Protein AF-A0A380DX01-F1 (afdb_monomer_lite)

Structure (mmCIF, N/CA/C/O backbone):
data_AF-A0A380DX01-F1
#
_entry.id   AF-A0A380DX01-F1
#
loop_
_atom_site.group_PDB
_atom_site.id
_atom_site.type_symbol
_atom_site.label_atom_id
_atom_site.label_alt_id
_atom_site.label_comp_id
_atom_site.label_asym_id
_atom_site.label_entity_id
_atom_site.label_seq_id
_atom_site.pdbx_PDB_ins_code
_atom_site.Cartn_x
_atom_site.Cartn_y
_atom_site.Cartn_z
_atom_site.occupancy
_atom_site.B_iso_or_equiv
_atom_site.auth_seq_id
_atom_site.auth_comp_id
_atom_site.auth_asym_id
_atom_site.auth_atom_id
_atom_site.pdbx_PDB_model_num
ATOM 1 N N . MET A 1 1 ? 0.638 -10.812 2.671 1.00 67.88 1 MET A N 1
ATOM 2 C CA . MET A 1 1 ? 0.733 -9.335 2.688 1.00 67.88 1 MET A CA 1
ATOM 3 C C . MET A 1 1 ? 2.176 -8.854 2.808 1.00 67.88 1 MET A C 1
ATOM 5 O O . MET A 1 1 ? 2.714 -8.357 1.830 1.00 67.88 1 MET A O 1
ATOM 9 N N . LEU A 1 2 ? 2.835 -9.085 3.951 1.00 72.44 2 LEU A N 1
ATOM 10 C CA . LEU A 1 2 ? 4.220 -8.656 4.203 1.00 72.44 2 LEU A CA 1
ATOM 11 C C . LEU A 1 2 ? 5.226 -9.203 3.170 1.00 72.44 2 LEU A C 1
ATOM 13 O O . LEU A 1 2 ? 6.115 -8.492 2.719 1.00 72.44 2 LEU A O 1
ATOM 17 N N . TYR A 1 3 ? 5.030 -10.453 2.743 1.00 77.06 3 TYR A N 1
ATOM 18 C CA . TYR A 1 3 ? 5.874 -11.114 1.745 1.00 77.06 3 TYR A CA 1
ATOM 19 C C . TYR A 1 3 ? 5.802 -10.453 0.357 1.00 77.06 3 TYR A C 1
ATOM 21 O O . TYR A 1 3 ? 6.814 -10.313 -0.317 1.00 77.06 3 TYR A O 1
ATOM 29 N N . ILE A 1 4 ? 4.616 -9.974 -0.037 1.00 78.81 4 ILE A N 1
ATOM 30 C CA . ILE A 1 4 ? 4.404 -9.267 -1.309 1.00 78.81 4 ILE A CA 1
ATOM 31 C C . ILE A 1 4 ? 5.093 -7.901 -1.285 1.00 78.81 4 ILE A C 1
ATOM 33 O O . ILE A 1 4 ? 5.812 -7.575 -2.224 1.00 78.81 4 ILE A O 1
ATOM 37 N N . LEU A 1 5 ? 4.956 -7.136 -0.193 1.00 80.00 5 LEU A N 1
ATOM 38 C CA . LEU A 1 5 ? 5.662 -5.857 -0.051 1.00 80.00 5 LEU A CA 1
ATOM 39 C C . LEU A 1 5 ? 7.187 -6.038 -0.020 1.00 80.00 5 LEU A C 1
ATOM 41 O O . LEU A 1 5 ? 7.907 -5.230 -0.604 1.00 80.00 5 LEU A O 1
ATOM 45 N N . CYS A 1 6 ? 7.682 -7.089 0.642 1.00 83.19 6 CYS A N 1
ATOM 46 C CA . CYS A 1 6 ? 9.106 -7.425 0.649 1.00 83.19 6 CYS A CA 1
ATOM 47 C C . CYS A 1 6 ? 9.610 -7.735 -0.769 1.00 83.19 6 CYS A C 1
ATOM 49 O O . CYS A 1 6 ? 10.628 -7.188 -1.188 1.00 83.19 6 CYS A O 1
ATOM 51 N N . GLY A 1 7 ? 8.852 -8.529 -1.533 1.00 85.69 7 GLY A 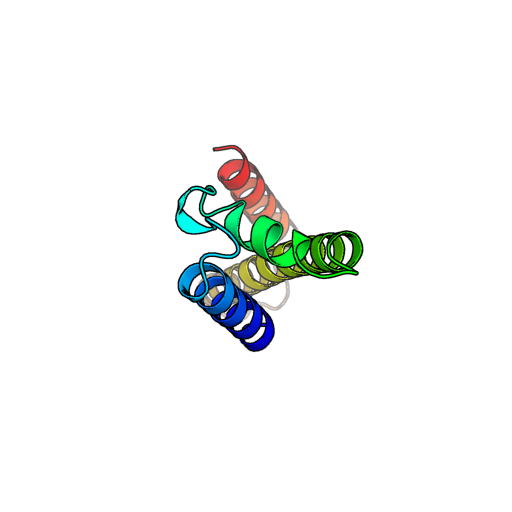N 1
ATOM 52 C CA . GLY A 1 7 ? 9.162 -8.841 -2.928 1.00 85.69 7 GLY A CA 1
ATOM 53 C C . GLY A 1 7 ? 9.244 -7.595 -3.812 1.00 85.69 7 GLY A C 1
ATOM 54 O O . GLY A 1 7 ? 10.247 -7.400 -4.491 1.00 85.69 7 GLY A O 1
ATOM 55 N N . ILE A 1 8 ? 8.246 -6.706 -3.741 1.00 85.94 8 ILE A N 1
ATOM 56 C CA . ILE A 1 8 ? 8.230 -5.457 -4.525 1.00 85.94 8 ILE A CA 1
ATOM 57 C C . ILE A 1 8 ? 9.427 -4.569 -4.161 1.00 85.94 8 ILE A C 1
ATOM 59 O O . ILE A 1 8 ? 10.088 -4.022 -5.042 1.00 85.94 8 ILE A O 1
ATOM 63 N N . ARG A 1 9 ? 9.760 -4.469 -2.868 1.00 83.62 9 ARG A N 1
ATOM 64 C CA . ARG A 1 9 ? 10.914 -3.694 -2.398 1.00 83.62 9 ARG A CA 1
ATOM 65 C C . ARG A 1 9 ? 12.243 -4.277 -2.882 1.00 83.62 9 ARG A C 1
ATOM 67 O O . ARG A 1 9 ? 13.113 -3.519 -3.297 1.00 83.62 9 ARG A O 1
ATOM 74 N N . ALA A 1 10 ? 12.400 -5.599 -2.866 1.00 85.56 10 ALA A N 1
ATOM 75 C CA . ALA A 1 10 ? 13.591 -6.255 -3.399 1.00 85.56 10 ALA A CA 1
ATOM 76 C C . ALA A 1 10 ? 13.732 -6.018 -4.913 1.00 85.56 10 ALA A C 1
ATOM 78 O O . ALA A 1 10 ? 14.819 -5.686 -5.384 1.00 85.56 10 ALA A O 1
ATOM 79 N N . SER A 1 11 ? 12.630 -6.100 -5.666 1.00 85.69 11 SER A N 1
ATOM 80 C CA . SER A 1 11 ? 12.618 -5.775 -7.097 1.00 85.69 11 SER A CA 1
ATOM 81 C C . SER A 1 11 ? 12.958 -4.308 -7.369 1.00 85.69 11 SER A C 1
ATOM 83 O O . SER A 1 11 ? 13.687 -4.024 -8.312 1.00 85.69 11 SER A O 1
ATOM 85 N N . ALA A 1 12 ? 12.488 -3.380 -6.532 1.00 84.44 12 ALA A N 1
ATOM 86 C CA . ALA A 1 12 ? 12.822 -1.962 -6.639 1.00 84.44 12 ALA A CA 1
ATOM 87 C C . ALA A 1 12 ? 14.330 -1.710 -6.512 1.00 84.44 12 ALA A C 1
ATOM 89 O O . ALA A 1 12 ? 14.915 -1.002 -7.330 1.00 84.44 12 ALA A O 1
ATOM 90 N N . ILE A 1 13 ? 14.962 -2.336 -5.514 1.00 83.88 13 ILE A N 1
ATOM 91 C CA . ILE A 1 13 ? 16.408 -2.239 -5.284 1.00 83.88 13 ILE A CA 1
ATOM 92 C C . ILE A 1 13 ? 17.170 -2.863 -6.455 1.00 83.88 13 ILE A C 1
ATOM 94 O O . ILE A 1 13 ? 18.144 -2.281 -6.916 1.00 83.88 13 ILE A O 1
ATOM 98 N N . TYR A 1 14 ? 16.698 -3.992 -6.989 1.00 84.88 14 TYR A N 1
ATOM 99 C CA . TYR A 1 14 ? 17.304 -4.620 -8.163 1.00 84.88 14 TYR A CA 1
ATOM 100 C C . TYR A 1 14 ? 17.251 -3.712 -9.406 1.00 84.88 14 TYR A C 1
ATOM 102 O O . TYR A 1 14 ? 18.241 -3.593 -10.121 1.00 84.88 14 TYR A O 1
ATOM 110 N N . LEU A 1 15 ? 16.130 -3.028 -9.661 1.00 84.19 15 LEU A N 1
ATOM 111 C CA . LEU A 1 15 ? 16.011 -2.088 -10.787 1.00 84.19 15 LEU A CA 1
ATOM 112 C C . LEU A 1 15 ? 16.896 -0.840 -10.615 1.00 84.19 15 LEU A C 1
ATOM 114 O O . LEU A 1 15 ? 17.427 -0.333 -11.606 1.00 84.19 15 LEU A O 1
ATOM 118 N N . GLN A 1 16 ? 17.060 -0.368 -9.376 1.00 81.81 16 GLN A N 1
ATOM 119 C CA . GLN A 1 16 ? 17.942 0.750 -9.035 1.00 81.81 16 GLN A CA 1
ATOM 120 C C . GLN A 1 16 ? 19.423 0.368 -9.196 1.00 81.81 16 GLN A C 1
ATOM 122 O O . GLN A 1 16 ? 20.188 1.130 -9.780 1.00 81.81 16 GLN A O 1
ATOM 127 N N . ASP A 1 17 ? 19.816 -0.815 -8.715 1.00 84.44 17 ASP A N 1
ATOM 128 C CA . ASP A 1 17 ? 21.184 -1.346 -8.798 1.00 84.44 17 ASP A CA 1
ATOM 129 C C . ASP A 1 17 ? 21.641 -1.501 -10.257 1.00 84.44 17 ASP A C 1
ATOM 131 O O . ASP A 1 17 ? 22.705 -1.026 -10.657 1.00 84.44 17 ASP A O 1
ATOM 135 N N . ASN A 1 18 ? 20.755 -2.029 -11.104 1.00 82.44 18 ASN A N 1
ATOM 136 C CA . ASN A 1 18 ? 20.997 -2.173 -12.538 1.00 82.44 18 ASN A CA 1
ATOM 137 C C . ASN A 1 18 ? 20.862 -0.850 -13.332 1.00 82.44 18 ASN A C 1
ATOM 139 O O . ASN A 1 18 ? 20.919 -0.878 -14.560 1.00 82.44 18 ASN A O 1
ATOM 143 N N . HIS A 1 19 ? 20.672 0.301 -12.668 1.00 77.69 19 HIS A N 1
ATOM 144 C CA . HIS A 1 19 ? 20.520 1.635 -13.280 1.00 77.69 19 HIS A CA 1
ATOM 145 C C . HIS A 1 19 ? 19.408 1.734 -14.348 1.00 77.69 19 HIS A C 1
ATOM 147 O O . HIS A 1 19 ? 19.427 2.614 -15.209 1.00 77.69 19 HIS A O 1
ATOM 153 N N . ILE A 1 20 ? 18.417 0.840 -14.294 1.00 74.94 20 ILE A N 1
ATOM 154 C CA . ILE A 1 20 ? 17.330 0.747 -15.283 1.00 74.94 20 ILE A CA 1
ATOM 155 C C . ILE A 1 20 ? 16.205 1.737 -14.956 1.00 74.94 20 ILE A C 1
ATOM 157 O O . ILE A 1 20 ? 15.483 2.183 -15.847 1.00 74.94 20 ILE A O 1
ATOM 161 N N . ALA A 1 21 ? 16.049 2.069 -13.671 1.00 71.25 21 ALA A N 1
ATOM 162 C CA . ALA A 1 21 ? 15.041 2.993 -13.174 1.00 71.25 21 ALA A CA 1
ATOM 163 C C . ALA A 1 21 ? 15.552 3.764 -11.949 1.00 71.25 21 ALA A C 1
ATOM 165 O O . ALA A 1 21 ? 16.045 3.170 -10.989 1.00 71.25 21 ALA A O 1
ATOM 166 N N . ASP A 1 22 ? 15.399 5.090 -11.961 1.00 73.62 22 ASP A N 1
ATOM 167 C CA . ASP A 1 22 ? 15.717 5.950 -10.817 1.00 73.62 22 ASP A CA 1
ATOM 168 C C . ASP A 1 22 ? 14.503 6.024 -9.877 1.00 73.62 22 ASP A C 1
ATOM 170 O O . ASP A 1 22 ? 13.715 6.971 -9.896 1.00 73.62 22 ASP A O 1
ATOM 174 N N . ILE A 1 23 ? 14.311 4.958 -9.093 1.00 72.94 23 ILE A N 1
ATOM 175 C CA . ILE A 1 23 ? 13.222 4.867 -8.110 1.00 72.94 23 ILE A CA 1
ATOM 176 C C . ILE A 1 23 ? 13.494 5.808 -6.919 1.00 72.94 23 ILE A C 1
ATOM 178 O O . ILE A 1 23 ? 12.559 6.304 -6.299 1.00 72.94 23 ILE A O 1
ATOM 182 N N . ALA A 1 24 ? 14.763 6.097 -6.618 1.00 68.56 24 ALA A N 1
ATOM 183 C CA . ALA A 1 24 ? 15.204 6.970 -5.529 1.00 68.56 24 ALA A CA 1
ATOM 184 C C . ALA A 1 24 ? 14.769 8.436 -5.687 1.00 68.56 24 ALA A C 1
ATOM 186 O O . ALA A 1 24 ? 14.610 9.132 -4.684 1.00 68.56 24 ALA A O 1
ATOM 187 N N . LYS A 1 25 ? 14.554 8.911 -6.921 1.00 69.94 25 LYS A N 1
ATOM 188 C CA . LYS A 1 25 ? 13.949 10.227 -7.181 1.00 69.94 25 LYS A CA 1
ATOM 189 C C . LYS A 1 25 ? 12.430 10.256 -7.034 1.00 69.94 25 LYS A C 1
ATOM 191 O O . LYS A 1 25 ? 11.865 11.346 -6.928 1.00 69.94 25 LYS A O 1
ATOM 196 N N . ALA A 1 26 ? 11.760 9.106 -7.060 1.00 71.38 26 ALA A N 1
ATOM 197 C CA . ALA A 1 26 ? 10.324 9.042 -6.837 1.00 71.38 26 ALA A CA 1
ATOM 198 C C . ALA A 1 26 ? 10.016 9.269 -5.351 1.00 71.38 26 ALA A C 1
ATOM 200 O O . ALA A 1 26 ? 10.748 8.815 -4.471 1.00 71.38 26 ALA A O 1
ATOM 201 N N . ALA A 1 27 ? 8.915 9.965 -5.060 1.00 74.12 27 ALA A N 1
ATOM 202 C CA . ALA A 1 27 ? 8.449 10.114 -3.688 1.00 74.12 27 ALA A CA 1
ATOM 203 C C . ALA A 1 27 ? 8.183 8.729 -3.076 1.00 74.12 27 ALA A C 1
ATOM 205 O O . ALA A 1 27 ? 7.740 7.814 -3.770 1.00 74.12 27 ALA A O 1
ATOM 206 N N . THR A 1 28 ? 8.419 8.559 -1.773 1.00 73.00 28 THR A N 1
ATOM 207 C CA . THR A 1 28 ? 8.271 7.260 -1.088 1.00 73.00 28 THR A CA 1
ATOM 208 C C . THR A 1 28 ? 6.888 6.635 -1.308 1.00 73.00 28 THR A 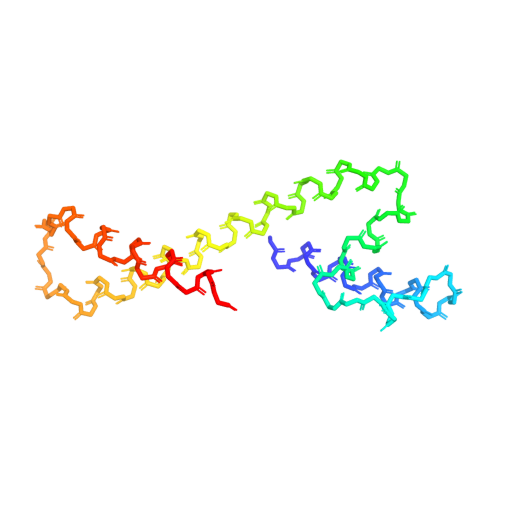C 1
ATOM 210 O O . THR A 1 28 ? 6.757 5.417 -1.427 1.00 73.00 28 THR A O 1
ATOM 213 N N . GLU A 1 29 ? 5.859 7.475 -1.414 1.00 73.19 29 GLU A N 1
ATOM 214 C CA . GLU A 1 29 ? 4.476 7.085 -1.696 1.00 73.19 29 GLU A CA 1
ATOM 215 C C . GLU A 1 29 ? 4.245 6.589 -3.135 1.00 73.19 29 GLU A C 1
ATOM 217 O O . GLU A 1 29 ? 3.413 5.709 -3.356 1.00 73.19 29 GLU A O 1
ATOM 222 N N . THR A 1 30 ? 5.013 7.080 -4.112 1.00 78.12 30 THR A N 1
ATOM 223 C CA . THR A 1 30 ? 4.904 6.689 -5.527 1.00 78.12 30 THR A CA 1
ATOM 224 C C . THR A 1 30 ? 5.964 5.686 -5.969 1.00 78.12 30 THR A C 1
ATOM 226 O O . THR A 1 30 ? 5.768 5.020 -6.984 1.00 78.12 30 THR A O 1
ATOM 229 N N . ALA A 1 31 ? 7.028 5.488 -5.188 1.00 81.31 31 ALA A N 1
ATOM 230 C CA . ALA A 1 31 ? 8.119 4.560 -5.477 1.00 81.31 31 ALA A CA 1
ATOM 231 C C . ALA A 1 31 ? 7.619 3.131 -5.751 1.00 81.31 31 ALA A C 1
ATOM 233 O O . ALA A 1 31 ? 8.031 2.493 -6.716 1.00 81.31 31 ALA A O 1
ATOM 234 N N . THR A 1 32 ? 6.659 2.645 -4.960 1.00 80.81 32 THR A N 1
ATOM 235 C CA . THR A 1 32 ? 6.066 1.310 -5.156 1.00 80.81 32 THR A CA 1
ATOM 236 C C . THR A 1 32 ? 5.348 1.218 -6.505 1.00 80.81 32 THR A C 1
ATOM 238 O O . THR A 1 32 ? 5.538 0.260 -7.250 1.00 80.81 32 THR A O 1
ATOM 241 N N . PHE A 1 33 ? 4.580 2.240 -6.877 1.00 83.44 33 PHE A N 1
ATOM 242 C CA . PHE A 1 33 ? 3.865 2.267 -8.152 1.00 83.44 33 PHE A CA 1
ATOM 243 C C . PHE A 1 33 ? 4.814 2.426 -9.345 1.00 83.44 33 PHE A C 1
ATOM 245 O O . PHE A 1 33 ? 4.645 1.731 -10.346 1.00 83.44 33 PHE A O 1
ATOM 252 N N . ALA A 1 34 ? 5.858 3.247 -9.206 1.00 80.75 34 ALA A N 1
ATOM 253 C CA . ALA A 1 34 ? 6.900 3.421 -10.213 1.00 80.75 34 ALA A CA 1
ATOM 254 C C . ALA A 1 34 ? 7.608 2.092 -10.525 1.00 80.75 34 ALA A C 1
ATOM 256 O O . ALA A 1 34 ? 7.800 1.748 -11.688 1.00 80.75 34 ALA A O 1
ATOM 257 N N . THR A 1 35 ? 7.910 1.282 -9.505 1.00 82.50 35 THR A N 1
ATOM 258 C CA . THR A 1 35 ? 8.538 -0.039 -9.707 1.00 82.50 35 THR A CA 1
ATOM 259 C C . THR A 1 35 ? 7.624 -1.018 -10.441 1.00 82.50 35 THR A C 1
ATOM 261 O O . THR A 1 35 ? 8.082 -1.792 -11.281 1.00 82.50 35 THR A O 1
ATOM 264 N N . LEU A 1 36 ? 6.317 -0.957 -10.173 1.00 81.06 36 LEU A N 1
ATOM 265 C CA . LEU A 1 36 ? 5.321 -1.809 -10.816 1.00 81.06 36 LEU A CA 1
ATOM 266 C C . LEU A 1 36 ? 5.094 -1.436 -12.283 1.00 81.06 36 LEU A C 1
ATOM 268 O O . LEU A 1 36 ? 4.825 -2.325 -13.087 1.00 81.06 36 LEU A O 1
ATOM 272 N N . GLN A 1 37 ? 5.236 -0.160 -12.656 1.00 79.19 37 GLN A N 1
ATOM 273 C CA . GLN A 1 37 ? 5.100 0.287 -14.049 1.00 79.19 37 GLN A CA 1
ATOM 274 C C . GLN A 1 37 ? 6.158 -0.306 -14.990 1.00 79.19 37 GLN A C 1
ATOM 276 O O . GLN A 1 37 ? 5.901 -0.412 -16.186 1.00 79.19 37 GLN A O 1
ATOM 281 N N . HIS A 1 38 ? 7.308 -0.738 -14.469 1.00 78.38 38 HIS A N 1
ATOM 282 C CA . HIS A 1 38 ? 8.340 -1.410 -15.264 1.00 78.38 38 HIS A CA 1
ATOM 283 C C . HIS A 1 38 ? 8.010 -2.872 -15.604 1.00 78.38 38 HIS A C 1
ATOM 285 O O . HIS A 1 38 ? 8.711 -3.484 -16.409 1.00 78.38 38 HIS A O 1
ATOM 291 N N . TYR A 1 39 ? 6.942 -3.439 -15.035 1.00 81.25 39 TYR A N 1
ATOM 292 C CA . TYR A 1 39 ? 6.464 -4.771 -15.390 1.00 81.25 39 TYR A CA 1
ATOM 293 C C . TYR A 1 39 ? 5.371 -4.706 -16.472 1.00 81.25 39 TYR A C 1
ATOM 295 O O . TYR A 1 39 ? 4.517 -3.819 -16.434 1.00 81.25 39 TYR A O 1
ATOM 303 N N . PRO A 1 40 ? 5.308 -5.685 -17.398 1.00 75.50 40 PRO A N 1
ATOM 304 C CA . PRO A 1 40 ? 4.363 -5.688 -18.526 1.00 75.50 40 PRO A CA 1
ATOM 305 C C . PRO A 1 40 ? 2.873 -5.717 -18.126 1.00 75.50 40 PRO A C 1
ATOM 307 O O . PRO A 1 40 ? 2.010 -5.454 -18.956 1.00 75.50 40 PRO A O 1
ATOM 310 N N . LEU A 1 41 ? 2.555 -5.997 -16.856 1.00 78.62 41 LEU A N 1
ATOM 311 C CA . LEU A 1 41 ? 1.203 -5.951 -16.276 1.00 78.62 41 LEU A CA 1
ATOM 312 C C . LEU A 1 41 ? 1.042 -4.828 -15.228 1.00 78.62 41 LEU A C 1
ATOM 314 O O . LEU A 1 41 ? 0.124 -4.868 -14.406 1.00 78.62 41 LEU A O 1
ATOM 318 N N . GLY A 1 42 ? 1.919 -3.820 -15.240 1.00 78.25 42 GLY A N 1
ATOM 319 C CA . GLY A 1 42 ? 2.051 -2.819 -14.177 1.00 78.25 42 GLY A CA 1
ATOM 320 C C . GLY A 1 42 ? 0.760 -2.101 -13.784 1.00 78.25 42 GLY A C 1
ATOM 321 O O . GLY A 1 42 ? 0.527 -1.868 -12.602 1.00 78.25 42 GLY A O 1
ATOM 322 N N . PHE A 1 43 ? -0.131 -1.825 -14.740 1.00 79.75 43 PHE A N 1
ATOM 323 C CA . PHE A 1 43 ? -1.431 -1.203 -14.464 1.00 79.75 43 PHE A CA 1
ATOM 324 C C . PHE A 1 43 ? -2.341 -2.083 -13.588 1.00 79.75 43 PHE A C 1
ATOM 326 O O . PHE A 1 43 ? -2.913 -1.610 -12.606 1.00 79.75 43 PHE A O 1
ATOM 333 N N . VAL A 1 44 ? -2.430 -3.381 -13.893 1.00 84.88 44 VAL A N 1
ATOM 334 C CA . VAL A 1 44 ? -3.247 -4.337 -13.126 1.00 84.88 44 VAL A CA 1
ATOM 335 C C . VAL A 1 44 ? -2.636 -4.571 -11.744 1.00 84.88 44 VAL A C 1
ATOM 337 O O . VAL A 1 44 ? -3.35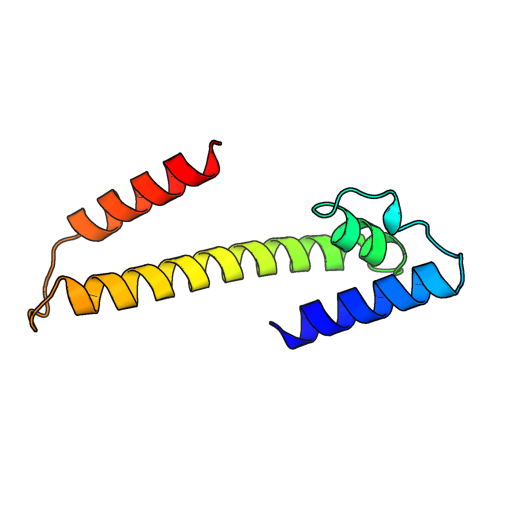0 -4.552 -10.742 1.00 84.88 44 VAL A O 1
ATOM 340 N N . LEU A 1 45 ? -1.309 -4.726 -11.668 1.00 83.50 45 LEU A N 1
ATOM 341 C CA . LEU A 1 45 ? -0.606 -4.863 -10.388 1.00 83.50 45 LEU A CA 1
ATOM 342 C C . LEU A 1 45 ? -0.755 -3.614 -9.508 1.00 83.50 45 LEU A C 1
ATOM 344 O O . LEU A 1 45 ? -0.883 -3.743 -8.290 1.00 83.50 45 LEU A O 1
ATOM 348 N N . SER A 1 46 ? -0.763 -2.420 -10.103 1.00 84.38 46 SER A N 1
ATOM 349 C CA . SER A 1 46 ? -0.956 -1.152 -9.393 1.00 84.38 46 SER A CA 1
ATOM 350 C C . SER A 1 46 ? -2.339 -1.092 -8.737 1.00 84.38 46 SER A C 1
ATOM 352 O O . SER A 1 46 ? -2.451 -0.797 -7.546 1.00 84.38 46 SER A O 1
ATOM 354 N N . LEU A 1 47 ? -3.385 -1.502 -9.465 1.00 86.81 47 LEU A N 1
ATOM 355 C CA . LEU A 1 47 ? -4.753 -1.568 -8.941 1.00 86.81 47 LEU A CA 1
ATOM 356 C C . LEU A 1 47 ? -4.890 -2.577 -7.788 1.00 86.81 47 LEU A C 1
ATOM 358 O O . LEU A 1 47 ? -5.505 -2.278 -6.763 1.00 86.81 47 LEU A O 1
ATOM 362 N N . ILE A 1 48 ? -4.277 -3.756 -7.925 1.00 87.50 48 ILE A N 1
ATOM 363 C CA . ILE A 1 48 ? -4.245 -4.771 -6.859 1.00 87.50 48 ILE A CA 1
ATOM 364 C C . ILE A 1 48 ? -3.491 -4.241 -5.633 1.00 87.50 48 ILE A C 1
ATOM 366 O O . ILE A 1 48 ? -3.933 -4.440 -4.503 1.00 87.50 48 ILE A O 1
ATOM 370 N N . THR A 1 49 ? -2.376 -3.542 -5.846 1.00 84.38 49 THR A N 1
ATOM 371 C CA . THR A 1 49 ? -1.568 -2.953 -4.769 1.00 84.38 49 THR A CA 1
ATOM 372 C C . THR A 1 49 ? -2.351 -1.886 -4.011 1.00 84.38 49 THR A C 1
ATOM 374 O O . THR A 1 49 ? -2.326 -1.876 -2.782 1.00 84.38 49 THR A O 1
ATOM 377 N N . LEU A 1 50 ? -3.122 -1.052 -4.712 1.00 87.12 50 LEU A N 1
ATOM 378 C CA . LEU A 1 50 ? -4.022 -0.074 -4.099 1.00 87.12 50 LEU A CA 1
ATOM 379 C C . LEU A 1 50 ? -5.076 -0.752 -3.202 1.00 87.12 50 LEU A C 1
ATOM 381 O O . LEU A 1 50 ? -5.265 -0.351 -2.053 1.00 87.12 50 LEU A O 1
ATOM 385 N N . LEU A 1 51 ? -5.720 -1.817 -3.694 1.00 87.69 51 LEU A N 1
ATOM 386 C CA . LEU A 1 51 ? -6.672 -2.615 -2.909 1.00 87.69 51 LEU A CA 1
ATOM 387 C C . LEU A 1 51 ? -6.016 -3.243 -1.676 1.00 87.69 51 LEU A C 1
ATOM 389 O O . LEU A 1 51 ? -6.577 -3.214 -0.584 1.00 87.69 51 LEU A O 1
ATOM 393 N N . VAL A 1 52 ? -4.809 -3.779 -1.831 1.00 86.69 52 VAL A N 1
ATOM 394 C CA . VAL A 1 52 ? -4.012 -4.354 -0.743 1.00 86.69 52 VAL A CA 1
ATOM 395 C C . VAL A 1 52 ? -3.697 -3.316 0.336 1.00 86.69 52 VAL A C 1
ATOM 397 O O . VAL A 1 52 ? -3.854 -3.619 1.520 1.00 86.69 52 VAL A O 1
ATOM 400 N N . ILE A 1 53 ? -3.295 -2.103 -0.050 1.00 85.62 53 ILE A N 1
ATOM 401 C CA . ILE A 1 53 ? -3.036 -1.000 0.886 1.00 85.62 53 ILE A CA 1
ATOM 402 C C . ILE A 1 53 ? -4.320 -0.636 1.641 1.00 85.62 53 ILE A C 1
ATOM 404 O O . ILE A 1 53 ? -4.287 -0.505 2.863 1.00 85.62 53 ILE A O 1
ATOM 408 N N . MET A 1 54 ? -5.461 -0.555 0.949 1.00 85.44 54 MET A N 1
ATOM 409 C CA . MET A 1 54 ? -6.758 -0.297 1.585 1.00 85.44 54 MET A CA 1
ATOM 410 C C . MET A 1 54 ? -7.113 -1.385 2.611 1.00 85.44 54 MET A C 1
ATOM 412 O O . MET A 1 54 ? -7.438 -1.073 3.756 1.00 85.44 54 MET A O 1
ATOM 416 N N . ILE A 1 55 ? -6.991 -2.664 2.242 1.00 85.81 55 ILE A N 1
ATOM 417 C CA . ILE A 1 55 ? -7.259 -3.797 3.143 1.00 85.81 55 ILE A CA 1
ATOM 418 C C . ILE A 1 55 ? -6.306 -3.778 4.343 1.00 85.81 55 ILE A C 1
ATOM 420 O O . ILE A 1 55 ? -6.719 -4.075 5.464 1.00 85.81 55 ILE A O 1
ATOM 424 N N . PHE A 1 56 ? -5.040 -3.409 4.137 1.00 82.12 56 PHE A N 1
ATOM 425 C CA . PHE A 1 56 ? -4.067 -3.264 5.216 1.00 82.12 56 PHE A CA 1
ATOM 426 C C . PHE A 1 56 ? -4.479 -2.166 6.196 1.00 82.12 56 PHE A C 1
ATOM 428 O O . PHE A 1 56 ? -4.427 -2.377 7.405 1.00 82.12 56 PHE A O 1
ATOM 435 N N . PHE A 1 57 ? -4.954 -1.034 5.682 1.00 80.25 57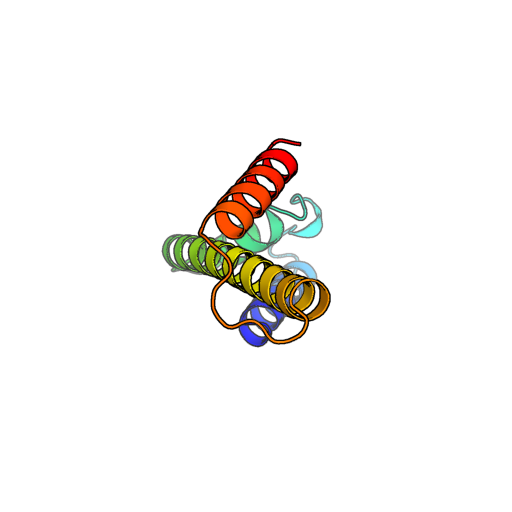 PHE A N 1
ATOM 436 C CA . PHE A 1 57 ? -5.432 0.065 6.511 1.00 80.25 57 PHE A CA 1
ATOM 437 C C . PHE A 1 57 ? -6.658 -0.345 7.334 1.00 80.25 57 PHE A C 1
ATOM 439 O O . PHE A 1 57 ? -6.694 -0.114 8.541 1.00 80.25 57 PHE A O 1
ATOM 446 N N . VAL A 1 58 ? -7.615 -1.048 6.718 1.00 79.38 58 VAL A N 1
ATOM 447 C CA . VAL A 1 58 ? -8.793 -1.598 7.410 1.00 79.38 58 VAL A CA 1
ATOM 448 C C . VAL A 1 58 ? -8.394 -2.642 8.457 1.00 79.38 58 VAL A C 1
ATOM 450 O O . VAL A 1 58 ? -8.899 -2.604 9.571 1.00 79.38 58 VAL A O 1
ATOM 453 N N . THR A 1 59 ? -7.451 -3.535 8.153 1.00 82.25 59 THR A N 1
ATOM 454 C CA . THR A 1 59 ? -6.965 -4.554 9.106 1.00 82.25 59 THR A CA 1
ATOM 455 C C . THR A 1 59 ? -6.196 -3.916 10.268 1.00 82.25 59 THR A C 1
ATOM 457 O O . THR A 1 59 ? -6.322 -4.346 11.415 1.00 82.25 59 THR A O 1
ATOM 460 N N . SER A 1 60 ? -5.424 -2.860 9.993 1.00 82.38 60 SER A N 1
ATOM 461 C CA . SER A 1 60 ? -4.724 -2.071 11.011 1.00 82.38 60 SER A CA 1
ATOM 462 C C . SER A 1 60 ? -5.717 -1.334 11.913 1.00 82.38 60 SER A C 1
ATOM 464 O O . SER A 1 60 ? -5.535 -1.299 13.129 1.00 82.38 60 SER A O 1
ATOM 466 N N . ALA A 1 61 ? -6.788 -0.789 11.331 1.00 76.44 61 ALA A N 1
ATOM 467 C CA . ALA A 1 61 ? -7.880 -0.142 12.052 1.00 76.44 61 ALA A CA 1
ATOM 468 C C . ALA A 1 61 ? -8.658 -1.128 12.937 1.00 76.44 61 ALA A C 1
ATOM 470 O O . ALA A 1 61 ? -8.940 -0.835 14.101 1.00 76.44 61 ALA A O 1
ATOM 471 N N . ASP A 1 62 ? -8.976 -2.304 12.394 1.00 71.56 62 ASP A N 1
ATOM 472 C CA . ASP A 1 62 ? -9.652 -3.394 13.097 1.00 71.56 62 ASP A CA 1
ATOM 473 C C . ASP A 1 62 ? -8.807 -3.898 14.277 1.00 71.56 62 ASP A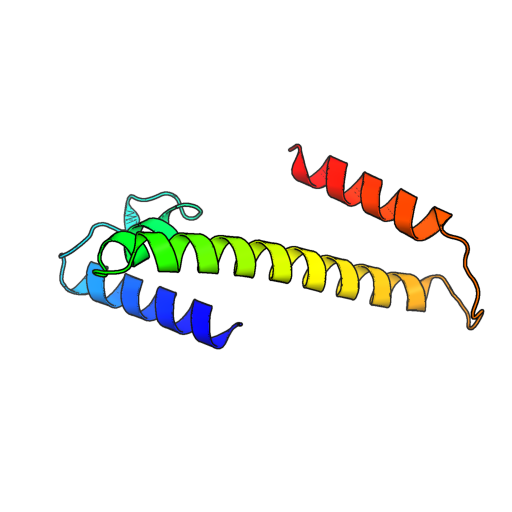 C 1
ATOM 475 O O . ASP A 1 62 ? -9.301 -3.967 15.401 1.00 71.56 62 ASP A O 1
ATOM 479 N N . SER A 1 63 ? -7.497 -4.092 14.078 1.00 73.25 63 SER A N 1
ATOM 480 C CA . SER A 1 63 ? -6.564 -4.481 15.148 1.00 73.25 63 SER A CA 1
ATOM 481 C C . SER A 1 63 ? -6.462 -3.421 16.254 1.00 73.25 63 SER A C 1
ATOM 483 O O . SER A 1 63 ? -6.468 -3.759 17.438 1.00 73.25 63 SER A O 1
ATOM 485 N N . ALA A 1 64 ? -6.413 -2.131 15.897 1.00 62.81 64 ALA A N 1
ATOM 486 C CA . ALA A 1 64 ? -6.411 -1.041 16.876 1.00 62.81 64 ALA A CA 1
ATOM 487 C C . ALA A 1 64 ? -7.723 -0.998 17.676 1.00 62.81 64 ALA A C 1
ATOM 489 O O . ALA A 1 64 ? -7.702 -0.871 18.901 1.00 62.81 64 ALA A O 1
ATOM 490 N N . THR A 1 65 ? -8.858 -1.181 16.997 1.00 65.00 65 THR A N 1
ATOM 491 C CA . THR A 1 65 ? -10.188 -1.220 17.621 1.00 65.00 65 THR A CA 1
ATOM 492 C C . THR A 1 65 ? -10.356 -2.450 18.514 1.00 65.00 65 THR A C 1
ATOM 494 O O . THR A 1 65 ? -10.976 -2.347 19.569 1.00 65.00 65 THR A O 1
ATOM 497 N N . TYR A 1 66 ? -9.766 -3.592 18.153 1.00 63.16 66 TYR A N 1
ATOM 498 C CA . TYR A 1 66 ? -9.743 -4.800 18.979 1.00 63.16 66 TYR A CA 1
ATOM 499 C C . TYR A 1 66 ? -8.970 -4.581 20.289 1.00 63.16 66 TYR A C 1
ATOM 501 O O . TYR A 1 66 ? -9.480 -4.884 21.367 1.00 63.16 66 TYR A O 1
ATOM 509 N N . VAL A 1 67 ? -7.775 -3.980 20.225 1.00 59.19 67 VAL A N 1
ATOM 510 C CA . VAL A 1 67 ? -6.964 -3.674 21.419 1.00 59.19 67 VAL A CA 1
ATOM 511 C C . VAL A 1 67 ? -7.654 -2.637 22.313 1.00 59.19 67 VAL A C 1
ATOM 513 O O . VAL A 1 67 ? -7.736 -2.824 23.527 1.00 59.19 67 VAL A O 1
ATOM 516 N N . LEU A 1 68 ? -8.213 -1.576 21.726 1.00 58.62 68 LEU A N 1
ATOM 517 C CA . LEU A 1 68 ? -8.981 -0.559 22.455 1.00 58.62 68 LEU A CA 1
ATOM 518 C C . LEU A 1 68 ? -10.299 -1.102 23.022 1.00 58.62 68 LEU A C 1
ATOM 520 O O . LEU A 1 68 ? -10.687 -0.724 24.123 1.00 58.62 68 LEU A O 1
ATOM 524 N N . GLY A 1 69 ? -10.960 -2.021 22.318 1.00 56.91 69 GLY A N 1
ATOM 525 C CA . GLY A 1 69 ? -12.149 -2.728 22.791 1.00 56.91 69 GLY A CA 1
ATOM 526 C C . GLY A 1 69 ? -11.856 -3.627 23.991 1.00 56.91 69 GLY A C 1
ATOM 527 O O . GLY A 1 69 ? -12.637 -3.632 24.940 1.00 56.91 69 GLY A O 1
ATOM 528 N N . MET A 1 70 ? -10.706 -4.312 24.001 1.00 55.06 70 MET A N 1
ATOM 529 C CA . MET A 1 70 ? -10.257 -5.102 25.156 1.00 55.06 70 MET A CA 1
ATOM 530 C C . MET A 1 70 ? -9.866 -4.235 26.359 1.00 55.06 70 MET A C 1
ATOM 532 O O . MET A 1 70 ? -10.090 -4.640 27.494 1.00 55.06 70 MET A O 1
ATOM 536 N N . LEU A 1 71 ? -9.318 -3.038 26.133 1.00 55.78 71 LEU A N 1
ATOM 537 C CA . LEU A 1 71 ? -9.002 -2.093 27.212 1.00 55.78 71 LEU A CA 1
ATOM 538 C C . LEU A 1 71 ? -10.241 -1.351 27.740 1.00 55.78 71 LEU A C 1
ATOM 540 O O . LEU A 1 71 ? -10.271 -0.966 28.906 1.00 55.78 71 LEU A O 1
ATOM 544 N N . SER A 1 72 ? -11.257 -1.141 26.897 1.00 55.09 72 SER A N 1
ATOM 545 C CA . SER A 1 72 ? -12.452 -0.355 27.232 1.00 55.09 72 SER A CA 1
ATOM 546 C C . SER A 1 72 ? -13.644 -1.196 27.700 1.00 55.09 72 SER A C 1
ATOM 548 O O . SER A 1 72 ? -14.595 -0.623 28.232 1.00 55.09 72 SER A O 1
ATOM 550 N N . SER A 1 73 ? -13.628 -2.516 27.498 1.00 46.78 73 SER A N 1
ATOM 551 C CA . SER A 1 73 ? -14.703 -3.416 27.922 1.00 46.78 73 SER A CA 1
ATOM 552 C C . SER A 1 73 ? -14.154 -4.457 28.891 1.00 46.78 73 SER A C 1
ATOM 554 O O . SER A 1 73 ? -13.601 -5.475 28.479 1.00 46.78 73 SER A O 1
ATOM 556 N N . SER A 1 74 ? -14.333 -4.222 30.192 1.00 51.44 74 SER A N 1
ATOM 557 C CA . SER A 1 74 ? -14.182 -5.232 31.250 1.00 51.44 74 SER A CA 1
ATOM 558 C C . SER A 1 74 ? -15.220 -6.363 31.112 1.00 51.44 74 SER A C 1
ATOM 560 O O . SER A 1 74 ? -16.021 -6.586 32.014 1.00 51.44 74 SER A O 1
ATOM 562 N N . GLY A 1 75 ? -15.238 -7.074 29.982 1.00 50.34 75 GLY A N 1
ATOM 563 C CA . GLY A 1 75 ? -16.040 -8.280 29.791 1.00 50.34 75 GLY A CA 1
ATOM 564 C C . GLY A 1 75 ? -17.542 -8.084 29.552 1.00 50.34 75 GLY A C 1
ATOM 565 O O . GLY A 1 75 ? -18.295 -8.981 29.915 1.00 50.34 75 GLY A O 1
ATOM 566 N N . ASP A 1 76 ? -17.999 -6.990 28.925 1.00 45.22 76 ASP A N 1
ATOM 567 C CA . ASP A 1 76 ? -19.391 -6.902 28.448 1.00 45.22 76 ASP A CA 1
ATOM 568 C C . ASP A 1 76 ? -19.497 -7.072 26.922 1.00 45.22 76 ASP A C 1
ATOM 570 O O . ASP A 1 76 ? -18.819 -6.407 26.131 1.00 45.22 76 ASP A O 1
ATOM 574 N N . ILE A 1 77 ? -20.360 -8.010 26.530 1.00 49.59 77 ILE A N 1
ATOM 575 C CA . ILE A 1 77 ? -20.542 -8.553 25.178 1.00 49.59 77 ILE A CA 1
ATOM 576 C C . ILE A 1 77 ? -21.455 -7.694 24.282 1.00 49.59 77 ILE A C 1
ATOM 578 O O . ILE A 1 77 ? -21.789 -8.123 23.178 1.00 49.59 77 ILE A O 1
ATOM 582 N N . ASN A 1 78 ? -21.870 -6.496 24.720 1.00 54.06 78 ASN A N 1
ATOM 583 C CA . ASN A 1 78 ? -22.728 -5.599 23.935 1.00 54.06 78 ASN A CA 1
ATOM 584 C C . ASN A 1 78 ? -22.407 -4.091 24.093 1.00 54.06 78 ASN A C 1
ATOM 586 O O . ASN A 1 78 ? -23.219 -3.340 24.643 1.00 54.06 78 ASN A O 1
ATOM 590 N N . PRO A 1 79 ? -21.315 -3.544 23.520 1.00 47.28 79 PRO A N 1
ATOM 591 C CA . PRO A 1 79 ? -21.206 -2.101 23.372 1.00 47.28 79 PRO A CA 1
ATOM 592 C C . PRO A 1 79 ? -21.760 -1.646 22.014 1.00 47.28 79 PRO A C 1
ATOM 594 O O . PRO A 1 79 ? -21.261 -1.976 20.938 1.00 47.28 79 PRO A O 1
ATOM 597 N N . LYS A 1 80 ? -22.833 -0.858 22.116 1.00 50.78 80 LYS A N 1
ATOM 598 C CA . LYS A 1 80 ? -23.601 -0.156 21.078 1.00 50.78 80 LYS A CA 1
ATOM 599 C C . LYS A 1 80 ? -22.707 0.486 20.006 1.00 50.78 80 LYS A C 1
ATOM 601 O O . LYS A 1 80 ? -21.671 1.060 20.331 1.00 50.78 80 LYS A O 1
ATOM 606 N N . SER A 1 81 ? -23.187 0.497 18.755 1.00 52.66 81 SER A N 1
ATOM 607 C CA . SER A 1 81 ? -22.608 1.109 17.533 1.00 52.66 81 SER A CA 1
ATOM 608 C C . SER A 1 81 ? -21.909 2.474 17.669 1.00 52.66 81 SER A C 1
ATOM 610 O O . SER A 1 81 ? -21.193 2.878 16.760 1.00 52.66 81 SER A O 1
ATOM 612 N N . PHE A 1 82 ? -22.080 3.185 18.781 1.00 53.66 82 PHE A N 1
ATOM 613 C CA . PHE A 1 82 ? -21.480 4.482 19.067 1.00 53.66 82 PHE A CA 1
ATOM 614 C C . PHE A 1 82 ? -19.940 4.457 19.100 1.00 53.66 82 PHE A C 1
ATOM 616 O O . PHE A 1 82 ? -19.317 5.383 18.593 1.00 53.66 82 PHE A O 1
ATOM 623 N N . VAL A 1 83 ? -19.319 3.376 19.597 1.00 57.47 83 VAL A N 1
ATOM 624 C CA . VAL A 1 83 ? -17.844 3.245 19.636 1.00 57.47 83 VAL A CA 1
ATOM 625 C C . VAL A 1 83 ? -17.265 3.052 18.228 1.00 57.47 83 VAL A C 1
ATOM 627 O O . VAL A 1 83 ? -16.234 3.626 17.889 1.00 57.47 83 VAL A O 1
ATOM 630 N N . LYS A 1 84 ? -17.964 2.312 17.356 1.00 54.81 84 LYS A N 1
ATOM 631 C CA . LYS A 1 84 ? -17.562 2.147 15.947 1.00 54.81 84 LYS A CA 1
ATOM 632 C C . LYS A 1 84 ? -17.642 3.469 15.175 1.00 54.81 84 LYS A C 1
ATOM 634 O O . LYS A 1 84 ? -16.779 3.743 14.349 1.00 54.81 84 LYS A O 1
ATOM 639 N N . VAL A 1 85 ? -18.646 4.299 15.469 1.00 59.69 85 VAL A N 1
ATOM 640 C CA . VAL A 1 85 ? -18.827 5.613 14.829 1.00 59.69 85 VAL A CA 1
ATOM 641 C C . VAL A 1 85 ? -17.811 6.636 15.342 1.00 59.69 85 VAL A C 1
ATOM 643 O O . VAL A 1 85 ? -17.236 7.359 14.532 1.00 59.69 85 VAL A O 1
ATOM 646 N N . SER A 1 86 ? -17.516 6.672 16.647 1.00 59.94 86 SER A N 1
ATOM 647 C CA . SER A 1 86 ? -16.515 7.600 17.195 1.00 59.94 86 SER A CA 1
ATOM 648 C C . SER A 1 86 ? -15.107 7.307 16.671 1.00 59.94 86 SER A C 1
ATOM 650 O O . SER A 1 86 ? -14.394 8.229 16.282 1.00 59.94 86 SER A O 1
ATOM 652 N N . TRP A 1 87 ? -14.722 6.030 16.587 1.00 55.91 87 TRP A N 1
ATOM 653 C CA . TRP A 1 87 ? -13.438 5.637 16.000 1.00 55.91 87 TRP A CA 1
ATOM 654 C C . TRP A 1 87 ? -13.400 5.835 14.481 1.00 55.91 87 TRP A C 1
ATOM 656 O O . TRP A 1 87 ? -12.379 6.275 13.956 1.00 55.91 87 TRP A O 1
ATOM 666 N N . GLY A 1 88 ? -14.518 5.614 13.780 1.00 59.72 88 GLY A N 1
ATOM 667 C CA . GLY A 1 88 ? -14.641 5.936 12.355 1.00 59.72 88 GLY A CA 1
ATOM 668 C C . GLY A 1 88 ? -14.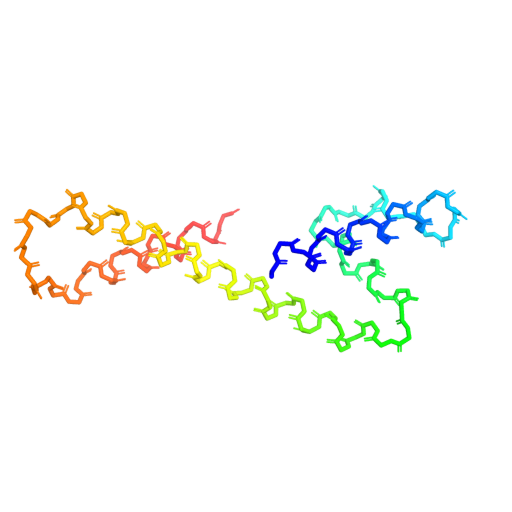426 7.424 12.056 1.00 59.72 88 GLY A C 1
ATOM 669 O O . GLY A 1 88 ? -13.743 7.762 11.093 1.00 59.72 88 GLY A O 1
ATOM 670 N N . ILE A 1 89 ? -14.935 8.313 12.916 1.00 64.38 89 ILE A N 1
ATOM 671 C CA . ILE A 1 89 ? -14.733 9.768 12.809 1.00 64.38 89 ILE A CA 1
ATOM 672 C C . ILE A 1 89 ? -13.270 10.150 13.075 1.00 64.38 89 ILE A C 1
ATOM 674 O O . ILE A 1 89 ? -12.716 10.965 12.343 1.00 64.38 89 ILE A O 1
ATOM 678 N N . ILE A 1 90 ? -12.618 9.539 14.069 1.00 63.72 90 ILE A N 1
ATOM 679 C CA . ILE A 1 90 ? -11.194 9.787 14.360 1.00 63.72 90 ILE A CA 1
ATOM 680 C C . ILE A 1 90 ? -10.310 9.365 13.179 1.00 63.72 90 ILE A C 1
ATOM 682 O O . ILE A 1 90 ? -9.421 10.115 12.783 1.00 63.72 90 ILE A O 1
ATOM 686 N N . MET A 1 91 ? -10.581 8.208 12.571 1.00 65.12 91 MET A N 1
ATOM 687 C CA . MET A 1 91 ? -9.848 7.746 11.386 1.00 65.12 91 MET A CA 1
ATOM 688 C C . MET A 1 91 ? -10.076 8.660 10.174 1.00 65.12 91 MET A C 1
ATOM 690 O O . MET A 1 91 ? -9.127 8.964 9.456 1.00 65.12 91 MET A O 1
ATOM 694 N N . ALA A 1 92 ? -11.304 9.151 9.973 1.00 65.69 92 ALA A N 1
ATOM 695 C CA . ALA A 1 92 ? -11.616 10.101 8.903 1.00 65.69 92 ALA A CA 1
ATOM 696 C C . ALA A 1 92 ? -10.893 11.451 9.076 1.00 65.69 92 ALA A C 1
ATOM 698 O O . ALA A 1 92 ? -10.442 12.030 8.091 1.00 65.69 92 ALA A O 1
ATOM 699 N N . LEU A 1 93 ? -10.752 11.931 10.315 1.00 66.25 93 LEU A N 1
ATOM 700 C CA . LEU A 1 93 ? -10.057 13.183 10.635 1.00 66.25 93 LEU A CA 1
ATOM 701 C C . LEU A 1 93 ? -8.529 13.062 10.555 1.00 66.25 93 LEU A C 1
ATOM 703 O O . LEU A 1 93 ? -7.858 14.008 10.150 1.00 66.25 93 LEU A O 1
ATOM 707 N N . LEU A 1 94 ? -7.964 11.906 10.914 1.00 64.94 94 LEU A N 1
ATOM 708 C CA . LEU A 1 94 ? -6.527 11.654 10.760 1.00 64.94 94 LEU A CA 1
ATOM 709 C C . LEU A 1 94 ? -6.114 11.539 9.288 1.00 64.94 94 LEU A C 1
ATOM 711 O O . LEU A 1 94 ? -5.013 11.941 8.941 1.00 64.94 94 LEU A O 1
ATOM 715 N N . GLN A 1 95 ? -6.994 11.028 8.423 1.00 62.97 95 GLN A N 1
ATOM 716 C CA . GLN A 1 95 ? -6.735 10.893 6.985 1.00 62.97 95 GLN A CA 1
ATOM 717 C C . GLN A 1 95 ? -6.725 12.244 6.244 1.00 62.97 95 GLN A C 1
ATOM 719 O O . GLN A 1 95 ? -6.177 12.330 5.148 1.00 62.97 95 GLN A O 1
ATOM 724 N N . SER A 1 96 ? -7.361 13.285 6.794 1.00 51.81 96 SER A N 1
ATOM 725 C CA . SER A 1 96 ? -7.498 14.589 6.128 1.00 51.81 96 SER A CA 1
ATOM 726 C C . SER A 1 96 ? -6.322 15.554 6.337 1.00 51.81 96 SER A C 1
ATOM 728 O O . SER A 1 96 ? -6.431 16.701 5.906 1.00 51.81 96 SER A O 1
ATOM 730 N N . SER A 1 97 ? -5.244 15.129 7.008 1.00 38.81 97 SER A N 1
ATOM 731 C CA . SER A 1 97 ? -4.052 15.946 7.310 1.00 38.81 97 SER A CA 1
ATOM 732 C C . SER A 1 97 ? -2.795 15.294 6.748 1.00 38.81 97 SER A C 1
ATOM 734 O O . SER A 1 97 ? -1.931 16.044 6.249 1.00 38.81 97 SER A O 1
#

InterPro domains:
  IPR000060 BCCT transporter family [PF02028] (11-94)
  IPR000060 BCCT transporter family [PTHR30047] (10-95)

Radius of gyration: 18.74 Å; chains: 1; bounding box: 45×27×50 Å

Organism: Staphylococcus aureus (NCBI:txid1280)

Sequence (97 aa):
MLYILCGIRASAIYLQDNHIADIAKAATETATFATLQHYPLGFVLSLITLLVIMIFFVTSADSATYVLGMLSSSGDINPKSFVKVSWGIIMALLQSS

Secondary structure (DSSP, 8-state):
-HHHHHHHHHHHHHHHHTTS---TTS-HHHHHHHHHHTSTTHHHHHHHHHHHHHHHHHHHHHHHHHHHHHHH-SS-S---THHHHHHHHHHHHHHT-

pLDDT: mean 71.89, std 12.63, range [38.81, 87.69]

Foldseek 3Di:
DVVVVVVLVVLLVVCVVVVVDPLVPPDPVCSSLRSLVPDPCSVVVSVVVVVVVVVVVVVVLVVVLVVVCVVVDPDDPDDDCPSVVVSVVVVVVVVVD